Protein AF-A0A6J0E672-F1 (afdb_monomer)

Foldseek 3Di:
DDDDDADVCSVVVVVVVVVLCQACPCVCVPDDDDPVRSVVSCVPVVVVVVVVCDPFDDQDPVGDTFHCRGSNDDGPPPPD

Secondary structure (DSSP, 8-state):
-----PPTTHHHHHHHHHHHHHHHTTTTTTSPPPHHHHHHHHHHHHHHHHHT--S-S-B-TTSPBP---STTS--TT---

pLDDT: mean 76.13, std 13.65, range [50.22, 93.31]

Sequence (80 aa):
MERLTLPPGGAEAVDEYLEYKRIVGEDDGGKPFTPEEYEEYKKKVLPTRLQNRLFVSWRSPTGMDCKLVGPETPCFCTHR

Radius of gyration: 16.53 Å; Cα contacts (8 Å, |Δi|>4): 47; chains: 1; bounding box: 41×22×45 Å

Solvent-accessible surface area (backbone atoms only — not comparable to full-atom values): 5151 Å² total; per-residue (Å²): 132,85,82,89,74,75,59,93,66,41,66,58,56,49,54,53,48,52,52,48,35,52,73,45,35,64,79,52,75,89,48,87,65,52,76,66,54,47,54,52,44,47,70,60,46,48,62,53,45,66,74,60,64,60,81,59,78,59,72,42,97,88,72,52,69,48,67,57,86,43,58,57,41,78,70,87,76,76,80,122

Mean predicted aligned error: 9.69 Å

Structure (mmCIF, N/CA/C/O backbone):
data_AF-A0A6J0E672-F1
#
_entry.id   AF-A0A6J0E672-F1
#
loop_
_atom_site.group_PDB
_atom_site.id
_atom_site.type_symbol
_atom_site.label_atom_id
_atom_site.label_alt_id
_atom_site.label_comp_id
_atom_site.label_asym_id
_atom_site.label_entity_id
_atom_site.label_seq_id
_atom_site.pdbx_PDB_ins_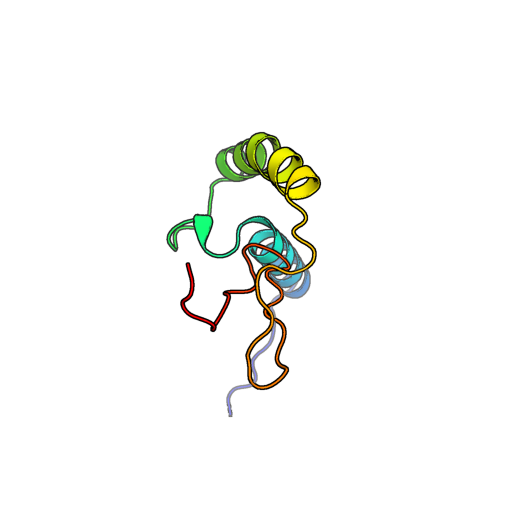code
_atom_site.Cartn_x
_atom_site.Cartn_y
_atom_site.Cartn_z
_atom_site.occupancy
_atom_site.B_iso_or_equiv
_atom_site.auth_seq_id
_atom_site.auth_comp_id
_atom_site.auth_asym_id
_atom_site.auth_atom_id
_atom_site.pdbx_PDB_model_num
ATOM 1 N N . MET A 1 1 ? -7.352 -11.549 -27.919 1.00 61.50 1 MET A N 1
ATOM 2 C CA . MET A 1 1 ? -6.856 -11.341 -26.544 1.00 61.50 1 MET A CA 1
ATOM 3 C C . MET A 1 1 ? -5.346 -11.336 -26.631 1.00 61.50 1 MET A C 1
ATOM 5 O O . MET A 1 1 ? -4.792 -12.332 -27.080 1.00 61.50 1 MET A O 1
ATOM 9 N N . GLU A 1 2 ? -4.702 -10.214 -26.325 1.00 80.44 2 GLU A N 1
ATOM 10 C CA . GLU A 1 2 ? -3.239 -10.171 -26.252 1.00 80.44 2 GLU A CA 1
ATOM 11 C C . GLU A 1 2 ? -2.748 -11.043 -25.095 1.00 80.44 2 GLU A C 1
ATOM 13 O O . GLU A 1 2 ? -3.375 -11.109 -24.036 1.00 80.44 2 GLU A O 1
ATOM 18 N N . ARG A 1 3 ? -1.646 -11.759 -25.323 1.00 81.25 3 ARG A N 1
ATOM 19 C CA . ARG A 1 3 ? -1.050 -12.647 -24.329 1.00 81.25 3 ARG A CA 1
ATOM 20 C C . ARG A 1 3 ? -0.095 -11.810 -23.484 1.00 81.25 3 ARG A C 1
ATOM 22 O O . ARG A 1 3 ? 0.990 -11.474 -23.942 1.00 81.25 3 ARG A O 1
ATOM 29 N N . LEU A 1 4 ? -0.516 -11.454 -22.275 1.00 81.94 4 LEU A N 1
ATOM 30 C CA . LEU A 1 4 ? 0.354 -10.783 -21.313 1.00 81.94 4 LEU A CA 1
ATOM 31 C C . LEU A 1 4 ? 1.428 -11.774 -20.854 1.00 81.94 4 LEU A C 1
ATOM 33 O O . LEU A 1 4 ? 1.114 -12.832 -20.308 1.00 81.94 4 LEU A O 1
ATOM 37 N N . THR A 1 5 ? 2.690 -11.443 -21.104 1.00 86.00 5 THR A N 1
ATOM 38 C CA . THR A 1 5 ? 3.849 -12.220 -20.656 1.00 86.00 5 THR A CA 1
ATOM 39 C C . THR A 1 5 ? 4.734 -11.338 -19.798 1.00 86.00 5 THR A C 1
ATOM 41 O O . THR A 1 5 ? 5.010 -10.199 -20.172 1.00 86.00 5 THR A O 1
ATOM 44 N N . LEU A 1 6 ? 5.199 -11.866 -18.668 1.00 83.44 6 LEU A N 1
ATOM 45 C CA . LEU A 1 6 ? 6.176 -11.168 -17.843 1.00 83.44 6 LEU A CA 1
ATOM 46 C C . LEU A 1 6 ? 7.567 -11.275 -18.487 1.00 83.44 6 LEU A C 1
ATOM 48 O O . LEU A 1 6 ? 7.928 -12.352 -18.972 1.00 83.44 6 LEU A O 1
ATOM 52 N N . PRO A 1 7 ? 8.356 -10.189 -18.500 1.00 87.75 7 PRO A N 1
ATOM 53 C CA . PRO A 1 7 ? 9.766 -10.266 -18.859 1.00 87.75 7 PRO A CA 1
ATOM 54 C C . PRO A 1 7 ? 10.545 -11.096 -17.817 1.00 87.75 7 PRO A C 1
ATOM 56 O O . PRO A 1 7 ? 10.041 -11.336 -16.715 1.00 87.75 7 PRO A O 1
ATOM 59 N N . PRO A 1 8 ? 11.782 -11.530 -18.122 1.00 87.38 8 PRO A N 1
ATOM 60 C CA . PRO A 1 8 ? 12.673 -12.129 -17.126 1.00 87.38 8 PRO A CA 1
ATOM 61 C C . PRO A 1 8 ? 12.815 -11.220 -15.892 1.00 87.38 8 PRO A C 1
ATOM 63 O O . PRO A 1 8 ? 13.000 -10.016 -16.047 1.00 87.38 8 PRO A O 1
ATOM 66 N N . GLY A 1 9 ? 12.677 -11.778 -14.684 1.00 88.44 9 GLY A N 1
ATOM 67 C CA . GLY A 1 9 ? 12.649 -11.013 -13.422 1.00 88.44 9 GLY A CA 1
ATOM 68 C C . GLY A 1 9 ? 11.317 -10.306 -13.120 1.00 88.44 9 GLY A C 1
ATOM 69 O O . GLY A 1 9 ? 11.140 -9.731 -12.052 1.00 88.44 9 GLY A O 1
ATOM 70 N N . GLY A 1 10 ? 10.333 -10.372 -14.024 1.00 88.06 10 GLY A N 1
ATOM 71 C CA . GLY A 1 10 ? 9.033 -9.725 -13.832 1.00 88.06 10 GLY A CA 1
ATOM 72 C C . GLY A 1 10 ? 8.210 -10.309 -12.681 1.00 88.06 10 GLY A C 1
ATOM 73 O O . GLY A 1 10 ? 7.382 -9.602 -12.123 1.00 88.06 10 GLY A O 1
ATOM 74 N N . ALA A 1 11 ? 8.433 -11.573 -12.308 1.00 88.31 11 ALA A N 1
ATOM 75 C CA . ALA A 1 11 ? 7.792 -12.169 -11.134 1.00 88.31 11 ALA A CA 1
ATOM 76 C C . ALA A 1 11 ? 8.337 -11.569 -9.826 1.00 88.31 11 ALA A C 1
ATOM 78 O O . ALA A 1 11 ? 7.554 -11.157 -8.978 1.00 88.31 11 ALA A O 1
ATOM 79 N N . GLU A 1 12 ? 9.660 -11.432 -9.709 1.00 91.88 12 GLU A N 1
ATOM 80 C CA . GLU A 1 12 ? 10.315 -10.850 -8.529 1.00 91.88 12 GLU A CA 1
ATOM 81 C C . GLU A 1 12 ? 9.909 -9.385 -8.339 1.00 91.88 12 GLU A C 1
ATOM 83 O O . GLU A 1 12 ? 9.540 -8.989 -7.239 1.00 91.88 12 GLU A O 1
ATOM 88 N N . ALA A 1 13 ? 9.853 -8.605 -9.423 1.00 88.56 13 ALA A N 1
ATOM 89 C CA . ALA A 1 13 ? 9.389 -7.217 -9.366 1.00 88.56 13 ALA A CA 1
ATOM 90 C C . ALA A 1 13 ? 7.929 -7.091 -8.884 1.00 88.56 13 ALA A C 1
ATOM 92 O O . ALA A 1 13 ? 7.566 -6.121 -8.214 1.00 88.56 13 ALA A O 1
ATOM 93 N N . VAL A 1 14 ? 7.073 -8.064 -9.218 1.00 89.50 14 VAL A N 1
ATOM 94 C CA . VAL A 1 14 ? 5.693 -8.113 -8.713 1.00 89.50 14 VAL A CA 1
ATOM 95 C C . VAL A 1 14 ? 5.684 -8.428 -7.221 1.00 89.50 14 VAL A C 1
ATOM 97 O O . VAL A 1 14 ? 4.967 -7.764 -6.476 1.00 89.50 14 VAL A O 1
ATOM 100 N N . ASP A 1 15 ? 6.487 -9.392 -6.776 1.00 89.19 15 ASP A N 1
ATOM 101 C CA . ASP A 1 15 ? 6.584 -9.755 -5.361 1.00 89.19 15 ASP A CA 1
ATOM 102 C C . ASP A 1 15 ? 7.107 -8.586 -4.507 1.00 89.19 15 ASP A C 1
ATOM 104 O O . ASP A 1 15 ? 6.512 -8.266 -3.474 1.00 89.19 15 ASP A O 1
ATOM 108 N N . GLU A 1 16 ? 8.143 -7.882 -4.974 1.00 90.19 16 GLU A N 1
ATOM 109 C CA . GLU A 1 16 ? 8.677 -6.676 -4.326 1.00 90.19 16 GLU A CA 1
ATOM 110 C C . GLU A 1 16 ? 7.618 -5.571 -4.218 1.00 90.19 16 GLU A C 1
ATOM 112 O O . GLU A 1 16 ? 7.443 -4.958 -3.160 1.00 90.19 16 GLU A O 1
ATOM 117 N N . TYR A 1 17 ? 6.855 -5.337 -5.290 1.00 89.12 17 TYR A N 1
ATOM 118 C CA . TYR A 1 17 ? 5.780 -4.348 -5.274 1.00 89.12 17 TYR A CA 1
ATOM 119 C C . TYR A 1 17 ? 4.642 -4.738 -4.320 1.00 89.12 17 TYR A C 1
ATOM 121 O O . TYR A 1 17 ? 4.085 -3.881 -3.630 1.00 89.12 17 TYR A O 1
ATOM 129 N N . LEU A 1 18 ? 4.295 -6.026 -4.243 1.00 87.69 18 LEU A N 1
ATOM 130 C CA . LEU A 1 18 ? 3.281 -6.519 -3.310 1.00 87.69 18 LEU A CA 1
ATOM 131 C C . LEU A 1 18 ? 3.719 -6.343 -1.852 1.00 87.69 18 LEU A C 1
ATOM 133 O O . LEU A 1 18 ? 2.898 -5.969 -1.011 1.00 87.69 18 LEU A O 1
ATOM 137 N N . GLU A 1 19 ? 4.995 -6.576 -1.539 1.00 87.19 19 GLU A N 1
ATOM 138 C CA . GLU A 1 19 ? 5.546 -6.292 -0.212 1.00 87.19 19 GLU A CA 1
ATOM 139 C C . GLU A 1 19 ? 5.496 -4.793 0.106 1.00 87.19 19 GLU A C 1
ATOM 141 O O . GLU A 1 19 ? 4.991 -4.401 1.164 1.00 87.19 19 GLU A O 1
ATOM 146 N N . TYR A 1 20 ? 5.940 -3.952 -0.832 1.00 88.69 20 TYR A N 1
ATOM 147 C CA . TYR A 1 20 ? 5.856 -2.501 -0.697 1.00 88.69 20 TYR A CA 1
ATOM 148 C C . TYR A 1 20 ? 4.417 -2.053 -0.415 1.00 88.69 20 TYR A C 1
ATOM 150 O O . TYR A 1 20 ? 4.166 -1.334 0.553 1.00 88.69 20 TYR A O 1
ATOM 158 N N . LYS A 1 21 ? 3.442 -2.534 -1.198 1.00 85.44 21 LYS A N 1
ATOM 159 C CA . LYS A 1 21 ? 2.033 -2.155 -1.046 1.00 85.44 21 LYS A CA 1
ATOM 160 C C . LYS A 1 21 ? 1.436 -2.624 0.281 1.00 85.44 21 LYS A C 1
ATOM 162 O O . LYS A 1 21 ? 0.664 -1.881 0.879 1.00 85.44 21 LYS A O 1
ATOM 167 N N . ARG A 1 22 ? 1.828 -3.795 0.791 1.00 80.50 22 ARG A N 1
ATOM 168 C CA . ARG A 1 22 ? 1.436 -4.279 2.131 1.00 80.50 22 ARG A CA 1
ATOM 169 C C . ARG A 1 22 ? 1.900 -3.351 3.244 1.00 80.50 22 ARG A C 1
ATOM 171 O O . ARG A 1 22 ? 1.170 -3.109 4.207 1.00 80.50 22 ARG A O 1
ATOM 178 N N . ILE A 1 23 ? 3.129 -2.853 3.125 1.00 82.88 23 ILE A N 1
ATOM 179 C CA . ILE A 1 23 ? 3.768 -2.034 4.155 1.00 82.88 23 ILE A CA 1
ATOM 180 C C . ILE A 1 23 ? 3.345 -0.572 4.045 1.00 82.88 23 ILE A C 1
ATOM 182 O O . ILE A 1 23 ? 3.137 0.059 5.076 1.00 82.88 23 ILE A O 1
ATOM 186 N N . VAL A 1 24 ? 3.207 -0.023 2.842 1.00 85.88 24 VAL A N 1
ATOM 187 C CA . VAL A 1 24 ? 2.947 1.409 2.628 1.00 85.88 24 VAL A CA 1
ATOM 188 C C . VAL A 1 24 ? 1.471 1.694 2.347 1.00 85.88 24 VAL A C 1
ATOM 190 O O . VAL A 1 24 ? 0.935 2.685 2.836 1.00 85.88 24 VAL A O 1
ATOM 193 N N . GLY A 1 25 ? 0.773 0.804 1.641 1.00 84.62 25 GLY A N 1
ATOM 194 C CA . GLY A 1 25 ? -0.619 0.999 1.238 1.00 84.62 25 GLY A CA 1
ATOM 195 C C . GLY A 1 25 ? -0.786 2.228 0.351 1.00 84.62 25 GLY A C 1
ATOM 196 O O . GLY A 1 25 ? -0.201 2.287 -0.725 1.00 84.62 25 GLY A O 1
ATOM 197 N N . GLU A 1 26 ? -1.605 3.181 0.790 1.00 82.94 26 GLU A N 1
ATOM 198 C CA . GLU A 1 26 ? -1.863 4.461 0.103 1.00 82.94 26 GLU A CA 1
ATOM 199 C C . GLU A 1 26 ? -1.143 5.652 0.768 1.00 82.94 26 GLU A C 1
ATOM 201 O O . GLU A 1 26 ? -1.382 6.807 0.414 1.00 82.94 26 GLU A O 1
ATOM 206 N N . ASP A 1 27 ? -0.281 5.404 1.761 1.00 83.12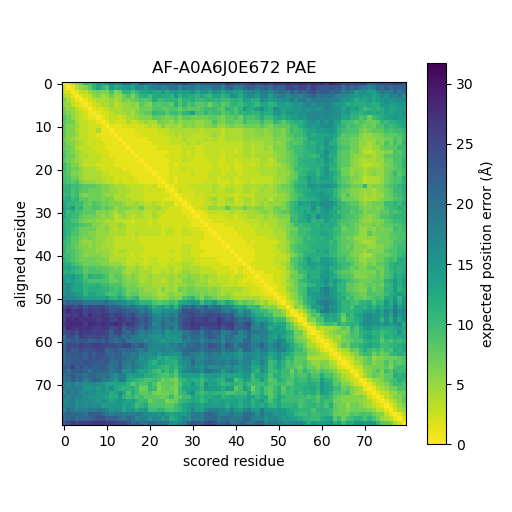 27 ASP A N 1
ATOM 207 C CA . ASP A 1 27 ? 0.399 6.472 2.509 1.00 83.12 27 ASP A CA 1
ATOM 208 C C . ASP A 1 27 ? 1.452 7.220 1.666 1.00 83.12 27 ASP A C 1
ATOM 210 O O . ASP A 1 27 ? 1.940 8.272 2.078 1.00 83.12 27 ASP A O 1
ATOM 214 N N . ASP A 1 28 ? 1.791 6.696 0.487 1.00 85.31 28 ASP A N 1
ATOM 215 C CA . ASP A 1 28 ? 2.692 7.303 -0.495 1.00 85.31 28 ASP A CA 1
ATOM 216 C C . ASP A 1 28 ? 2.012 8.386 -1.357 1.00 85.31 28 ASP A C 1
ATOM 218 O O . ASP A 1 28 ? 2.659 9.062 -2.159 1.00 85.31 28 ASP A O 1
ATOM 222 N N . GLY A 1 29 ? 0.694 8.573 -1.208 1.00 85.25 29 GLY A N 1
ATOM 223 C CA . GLY A 1 29 ? -0.065 9.587 -1.942 1.00 85.25 29 GLY A CA 1
ATOM 224 C C . GLY A 1 29 ? -0.056 9.373 -3.460 1.00 85.25 29 GLY A C 1
ATOM 225 O O . GLY A 1 29 ? -0.207 10.337 -4.215 1.00 85.25 29 GLY A O 1
ATOM 226 N N . GLY A 1 30 ? 0.153 8.131 -3.909 1.00 85.56 30 GLY A N 1
ATOM 227 C CA . GLY A 1 30 ? 0.221 7.766 -5.324 1.00 85.56 30 GLY A CA 1
ATOM 228 C C . GLY A 1 30 ? 1.579 8.013 -5.989 1.00 85.56 30 GLY A C 1
ATOM 229 O O . GLY A 1 30 ? 1.678 7.900 -7.213 1.00 85.56 30 GLY A O 1
ATOM 230 N N . LYS A 1 31 ? 2.622 8.355 -5.220 1.00 90.81 31 LYS A N 1
ATOM 231 C CA . LYS A 1 31 ? 4.003 8.450 -5.708 1.00 90.81 31 LYS A CA 1
ATOM 232 C C . LYS A 1 31 ? 4.890 7.458 -4.954 1.00 90.81 31 LYS A C 1
ATOM 234 O O . LYS A 1 31 ? 5.140 7.696 -3.777 1.00 90.81 31 LYS A O 1
ATOM 239 N N . PRO A 1 32 ? 5.421 6.418 -5.626 1.00 88.50 32 PRO A N 1
ATOM 240 C CA . PRO A 1 32 ? 6.293 5.448 -4.980 1.00 88.50 32 PRO A CA 1
ATOM 241 C C . PRO A 1 32 ? 7.473 6.129 -4.288 1.00 88.50 32 PRO A C 1
ATOM 243 O O . PRO A 1 32 ? 8.129 6.994 -4.873 1.00 88.50 32 PRO A O 1
ATOM 246 N N . PHE A 1 33 ? 7.731 5.713 -3.054 1.00 91.69 33 PHE A N 1
ATOM 247 C CA . PHE A 1 33 ? 8.858 6.195 -2.262 1.00 91.69 33 PHE A CA 1
ATOM 248 C C . PHE A 1 33 ? 10.195 5.858 -2.914 1.00 91.69 33 PHE A C 1
ATOM 250 O O . PHE A 1 33 ? 10.351 4.813 -3.552 1.00 91.69 33 PHE A O 1
ATOM 257 N N . THR A 1 34 ? 11.190 6.711 -2.680 1.00 93.31 34 THR A N 1
ATOM 258 C CA . THR A 1 34 ? 12.582 6.323 -2.910 1.00 93.31 34 THR A CA 1
ATOM 259 C C . THR A 1 34 ? 13.004 5.236 -1.911 1.00 93.31 34 THR A C 1
ATOM 261 O O . THR A 1 34 ? 12.372 5.069 -0.860 1.00 93.31 34 THR A O 1
ATOM 264 N N . PRO A 1 35 ? 14.085 4.482 -2.185 1.00 91.75 35 PRO A N 1
ATOM 265 C CA . PRO A 1 35 ? 14.601 3.496 -1.237 1.00 91.75 35 PRO A CA 1
ATOM 266 C C . PRO A 1 35 ? 14.897 4.090 0.150 1.00 91.75 35 PRO A C 1
ATOM 268 O O . PRO A 1 35 ? 14.632 3.454 1.170 1.00 91.75 35 PRO A O 1
ATOM 271 N N . GLU A 1 36 ? 15.401 5.326 0.204 1.00 92.94 36 GLU A N 1
ATOM 272 C CA . GLU A 1 36 ? 15.690 6.028 1.456 1.00 92.94 36 GLU A CA 1
ATOM 273 C C . GLU A 1 36 ? 14.408 6.371 2.225 1.00 92.94 36 GLU A C 1
ATOM 275 O O . GLU A 1 36 ? 14.324 6.127 3.432 1.00 92.94 36 GLU A O 1
ATOM 280 N N . GLU A 1 37 ? 13.396 6.891 1.525 1.00 92.19 37 GLU A N 1
ATOM 281 C CA . GLU A 1 37 ? 12.083 7.203 2.096 1.00 92.19 37 GLU A CA 1
ATOM 282 C C . GLU A 1 37 ? 11.393 5.942 2.624 1.00 92.19 37 GLU A C 1
ATOM 284 O O . GLU A 1 37 ? 10.837 5.952 3.724 1.00 92.19 37 GLU A O 1
ATOM 289 N N . TYR A 1 38 ? 11.479 4.831 1.889 1.00 90.50 38 TYR A N 1
ATOM 290 C CA . TYR A 1 38 ? 10.906 3.553 2.300 1.00 90.50 38 TYR A CA 1
ATOM 291 C C . TYR A 1 38 ? 11.558 3.005 3.578 1.00 90.50 38 TYR A C 1
ATOM 293 O O . TYR A 1 38 ? 10.864 2.567 4.500 1.00 90.50 38 TYR A O 1
ATOM 301 N N . GLU A 1 39 ? 12.885 3.079 3.686 1.00 91.75 39 GLU A N 1
ATOM 302 C CA . GLU A 1 39 ? 13.605 2.640 4.884 1.00 91.75 39 GLU A CA 1
ATOM 303 C C . GLU A 1 39 ? 13.327 3.536 6.100 1.00 91.75 39 GLU A C 1
ATOM 305 O O . GLU A 1 39 ? 13.155 3.039 7.221 1.00 91.75 39 GLU A O 1
ATOM 310 N N . GLU A 1 40 ? 13.232 4.853 5.909 1.00 91.88 40 GLU A N 1
ATOM 311 C CA . GLU A 1 40 ? 12.830 5.771 6.977 1.00 91.88 40 GLU A CA 1
ATOM 312 C C . GLU A 1 40 ? 11.382 5.517 7.424 1.00 91.88 40 GLU A C 1
ATOM 314 O O . GLU A 1 40 ? 11.095 5.449 8.627 1.00 91.88 40 GLU A O 1
ATOM 319 N N . TYR A 1 41 ? 10.481 5.306 6.464 1.00 88.94 41 TYR A N 1
ATOM 320 C CA . TYR A 1 41 ? 9.086 4.973 6.714 1.00 88.94 41 TYR A CA 1
ATOM 321 C C . TYR A 1 41 ? 8.964 3.683 7.530 1.00 88.94 41 TYR A C 1
ATOM 323 O O . TYR A 1 41 ? 8.285 3.665 8.560 1.00 88.94 41 TYR A O 1
ATOM 331 N N . LYS A 1 42 ? 9.692 2.623 7.155 1.00 88.19 42 LYS A N 1
ATOM 332 C CA . LYS A 1 42 ? 9.736 1.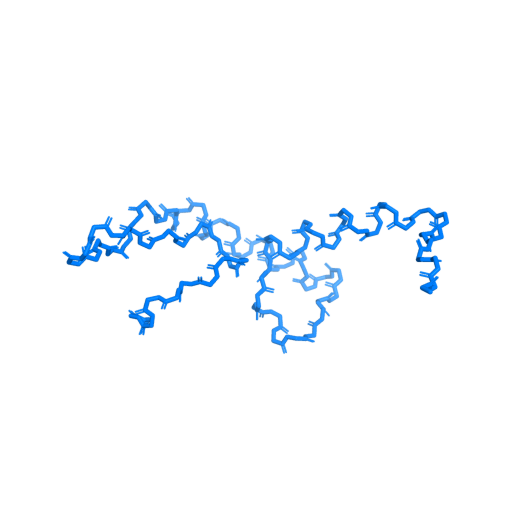364 7.912 1.00 88.19 42 LYS A CA 1
ATOM 333 C C . LYS A 1 42 ? 10.166 1.583 9.361 1.00 88.19 42 LYS A C 1
ATOM 335 O O . LYS A 1 42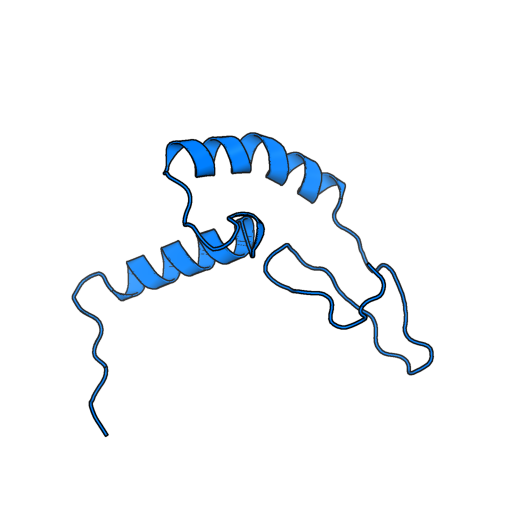 ? 9.506 1.077 10.267 1.00 88.19 42 LYS A O 1
ATOM 340 N N . LYS A 1 43 ? 11.222 2.369 9.600 1.00 89.44 43 LYS A N 1
ATOM 341 C CA . LYS A 1 43 ? 11.729 2.656 10.956 1.00 89.44 43 LYS A CA 1
ATOM 342 C C . LYS A 1 43 ? 10.719 3.400 11.829 1.00 89.44 43 LYS A C 1
ATOM 344 O O . LYS A 1 43 ? 10.668 3.151 13.030 1.00 89.44 43 LYS A O 1
ATOM 349 N N . LYS A 1 44 ? 9.923 4.302 11.252 1.00 86.12 44 LYS A N 1
ATOM 350 C CA . LYS A 1 44 ? 8.945 5.118 11.993 1.00 86.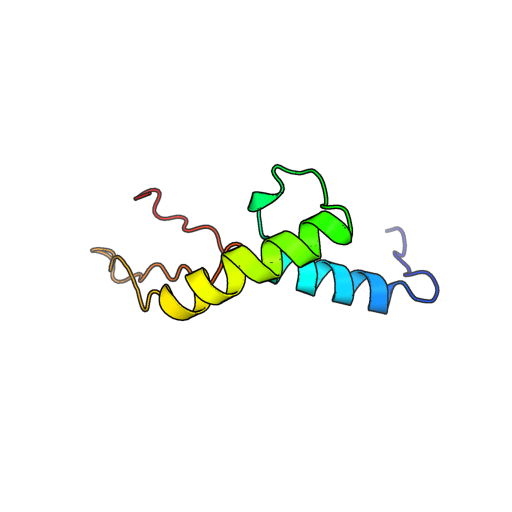12 44 LYS A CA 1
ATOM 351 C C . LYS A 1 44 ? 7.604 4.403 12.178 1.00 86.12 44 LYS A C 1
ATOM 353 O O . LYS A 1 44 ? 7.027 4.401 13.269 1.00 86.12 44 LYS A O 1
ATOM 358 N N . VAL A 1 45 ? 7.095 3.793 11.112 1.00 79.81 45 VAL A N 1
ATOM 359 C CA . VAL A 1 45 ? 5.704 3.339 11.031 1.00 79.81 45 VAL A CA 1
ATOM 360 C C . VAL A 1 45 ? 5.542 1.879 11.446 1.00 79.81 45 VAL A C 1
ATOM 362 O O . VAL A 1 45 ? 4.555 1.567 12.113 1.00 79.81 45 VAL A O 1
ATOM 365 N N . LEU A 1 46 ? 6.499 0.985 11.149 1.00 76.19 46 LEU A N 1
ATOM 366 C CA . LEU A 1 46 ? 6.384 -0.424 11.560 1.00 76.19 46 LEU A CA 1
ATOM 367 C C . LEU A 1 46 ? 6.309 -0.597 13.086 1.00 76.19 46 LEU A C 1
ATOM 369 O O . LEU A 1 46 ? 5.406 -1.308 13.528 1.00 76.19 46 LEU A O 1
ATOM 373 N N . PRO A 1 47 ? 7.153 0.054 13.919 1.00 81.00 47 PRO A N 1
ATOM 374 C CA . PRO A 1 47 ? 7.041 -0.075 15.374 1.00 81.00 47 PRO A CA 1
ATOM 375 C C . PRO A 1 47 ? 5.689 0.423 15.891 1.00 81.00 47 PRO A C 1
ATOM 377 O O . PRO A 1 47 ? 5.040 -0.248 16.691 1.00 81.00 47 PRO A O 1
ATOM 380 N N . THR A 1 48 ? 5.229 1.559 15.362 1.00 75.12 48 THR A N 1
ATOM 381 C CA . THR A 1 48 ? 3.935 2.157 15.709 1.00 75.12 48 THR A CA 1
ATOM 382 C C . THR A 1 48 ? 2.774 1.233 15.333 1.00 75.12 48 THR A C 1
ATOM 384 O O . THR A 1 48 ? 1.858 1.039 16.125 1.00 75.12 48 THR A O 1
ATOM 387 N N . ARG A 1 49 ? 2.808 0.598 14.155 1.00 72.38 49 ARG A N 1
ATOM 388 C CA . ARG A 1 49 ? 1.768 -0.342 13.701 1.00 72.38 49 ARG A CA 1
ATOM 389 C C . ARG A 1 49 ? 1.798 -1.689 14.409 1.00 72.38 49 ARG A C 1
ATOM 391 O O . ARG A 1 49 ? 0.743 -2.284 14.597 1.00 72.38 49 ARG A O 1
ATOM 398 N N . LEU A 1 50 ? 2.972 -2.172 14.813 1.00 70.88 50 LEU A N 1
ATOM 399 C CA . LEU A 1 50 ? 3.084 -3.376 15.640 1.00 70.88 50 LEU A CA 1
ATOM 400 C C . LEU A 1 50 ? 2.405 -3.173 16.998 1.00 70.88 50 LEU A C 1
ATOM 402 O O . LEU A 1 50 ? 1.731 -4.082 17.478 1.00 70.88 50 LEU A O 1
ATOM 406 N N . GLN A 1 51 ? 2.540 -1.976 17.577 1.00 66.31 51 GLN A N 1
ATOM 407 C CA . GLN A 1 51 ? 1.856 -1.583 18.812 1.00 66.31 51 GLN A CA 1
ATOM 408 C C . GLN A 1 51 ? 0.363 -1.301 18.580 1.00 66.31 51 GLN A C 1
ATOM 410 O O . GLN A 1 51 ? -0.472 -1.717 19.377 1.00 66.31 51 GLN A O 1
ATOM 415 N N . ASN A 1 52 ? 0.018 -0.677 17.451 1.00 59.28 52 ASN A N 1
ATOM 416 C CA . ASN A 1 52 ? -1.352 -0.382 17.026 1.00 59.28 52 ASN A CA 1
ATOM 417 C C . ASN A 1 52 ? -1.978 -1.511 16.192 1.00 59.28 52 ASN A C 1
ATOM 419 O O . ASN A 1 52 ? -2.798 -1.239 15.311 1.00 59.28 52 ASN A O 1
ATOM 423 N N . ARG A 1 53 ? -1.619 -2.779 16.447 1.00 57.47 53 ARG A N 1
ATOM 424 C CA . ARG A 1 53 ? -2.354 -3.930 15.899 1.00 57.47 53 ARG A CA 1
ATOM 425 C C . ARG A 1 53 ? -3.765 -3.923 16.491 1.00 57.47 53 ARG A C 1
ATOM 427 O O . ARG A 1 53 ? -4.043 -4.559 17.503 1.00 57.47 53 ARG A O 1
ATOM 434 N N . LEU A 1 54 ? -4.656 -3.159 15.867 1.00 50.97 54 LEU A N 1
ATOM 435 C CA . LEU A 1 54 ? -6.066 -3.085 16.213 1.00 50.97 54 LEU A CA 1
ATOM 436 C C . LEU A 1 54 ? -6.729 -4.419 15.864 1.00 50.97 54 LEU A C 1
ATOM 438 O O . LEU A 1 54 ? -7.057 -4.707 14.714 1.00 50.97 54 LEU A O 1
ATOM 442 N N . PHE A 1 55 ? -6.964 -5.231 16.889 1.00 51.94 55 PHE A N 1
ATOM 443 C CA . PHE A 1 55 ? -7.973 -6.277 16.840 1.00 51.94 55 PHE A CA 1
ATOM 444 C C . PHE A 1 55 ? -9.355 -5.605 16.885 1.00 51.94 55 PHE A C 1
ATOM 446 O O . PHE A 1 55 ? -9.907 -5.412 17.958 1.00 51.94 55 PHE A O 1
ATOM 453 N N . VAL A 1 56 ? -9.893 -5.254 15.711 1.00 50.22 56 VAL A N 1
ATOM 454 C CA . VAL A 1 56 ? -11.284 -4.816 15.468 1.00 50.22 56 VAL A CA 1
ATOM 455 C C . VAL A 1 56 ? -11.697 -3.521 16.185 1.00 50.22 56 VAL A C 1
ATOM 457 O O . VAL A 1 56 ? -11.978 -3.494 17.378 1.00 50.22 56 VAL A O 1
ATOM 460 N N . SER A 1 57 ? -11.882 -2.449 15.420 1.00 52.41 57 SER A N 1
ATOM 461 C CA . SER A 1 57 ? -12.641 -1.278 15.860 1.00 52.41 57 SER A CA 1
ATOM 462 C C . SER A 1 57 ? -13.929 -1.216 15.049 1.00 52.41 57 SER A C 1
ATOM 464 O O . SER A 1 57 ? -13.900 -0.783 13.902 1.00 52.41 57 SER A O 1
ATOM 466 N N . TRP A 1 58 ? -15.039 -1.634 15.662 1.00 55.56 58 TRP A N 1
ATOM 467 C CA . TRP A 1 58 ? -16.424 -1.582 15.167 1.00 55.56 58 TRP A CA 1
ATOM 468 C C . TRP A 1 58 ? -16.986 -2.880 14.560 1.00 55.56 58 TRP A C 1
ATOM 470 O O . TRP A 1 58 ? -16.563 -3.368 13.510 1.00 55.56 58 TRP A O 1
ATOM 480 N N . ARG A 1 59 ? -18.016 -3.393 15.242 1.00 56.00 59 ARG A N 1
ATOM 481 C CA . ARG A 1 59 ? -18.929 -4.433 14.771 1.00 56.00 59 ARG A CA 1
ATOM 482 C C . ARG A 1 59 ? -20.157 -3.747 14.190 1.00 56.00 59 ARG A C 1
ATOM 484 O O . ARG A 1 59 ? -20.835 -3.004 14.900 1.00 56.00 59 ARG A O 1
ATOM 491 N N . SER A 1 60 ? -20.450 -4.013 12.922 1.00 62.75 60 SER A N 1
ATOM 492 C CA . SER A 1 60 ? -21.672 -3.529 12.288 1.00 62.75 60 SER A CA 1
ATOM 493 C C . SER A 1 60 ? -22.913 -4.042 13.023 1.00 62.75 60 SER A C 1
ATOM 495 O O . SER A 1 60 ? -22.935 -5.211 13.420 1.00 62.75 60 SER A O 1
ATOM 497 N N . PRO A 1 61 ? -23.995 -3.246 13.115 1.00 69.56 61 PRO A N 1
ATOM 498 C CA . PRO A 1 61 ? -25.313 -3.727 13.529 1.00 69.56 61 PRO A CA 1
ATOM 499 C C . PRO A 1 61 ? -25.827 -4.909 12.688 1.00 69.56 61 PRO A C 1
ATOM 501 O O . PRO A 1 61 ? -26.661 -5.674 13.158 1.00 69.56 61 PRO A O 1
ATOM 504 N N . THR A 1 62 ? -25.318 -5.083 11.460 1.00 74.88 62 THR A N 1
ATOM 505 C CA . THR A 1 62 ? -25.642 -6.208 10.562 1.00 74.88 62 THR A CA 1
ATOM 506 C C . THR A 1 62 ? -24.749 -7.442 10.752 1.00 74.88 62 THR 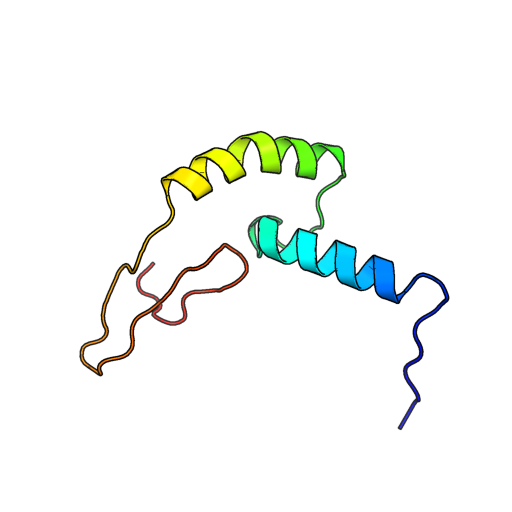A C 1
ATOM 508 O O . THR A 1 62 ? -24.911 -8.421 10.030 1.00 74.88 62 THR A O 1
ATOM 511 N N . GLY A 1 63 ? -23.801 -7.418 11.697 1.00 68.62 63 GLY A N 1
ATOM 512 C CA . GLY A 1 63 ? -22.919 -8.554 12.00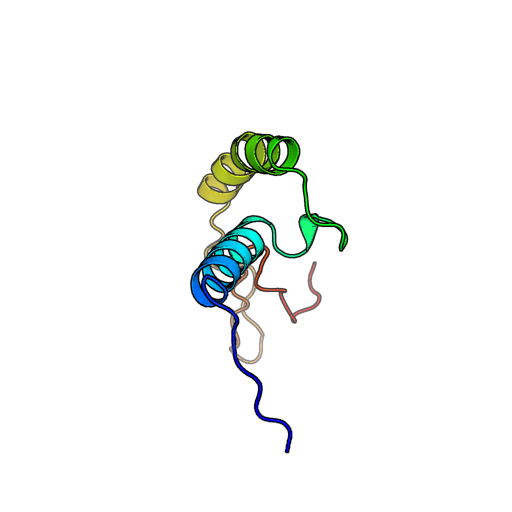5 1.00 68.62 63 GLY A CA 1
ATOM 513 C C . GLY A 1 63 ? -21.626 -8.639 11.182 1.00 68.62 63 GLY A C 1
ATOM 514 O O . GLY A 1 63 ? -20.910 -9.630 11.278 1.00 68.62 63 GLY A O 1
ATOM 515 N N . MET A 1 64 ? -21.304 -7.614 10.390 1.00 62.41 64 MET A N 1
ATOM 516 C CA . MET A 1 64 ? -20.021 -7.493 9.685 1.00 62.41 64 MET A CA 1
ATOM 517 C C . MET A 1 64 ? -18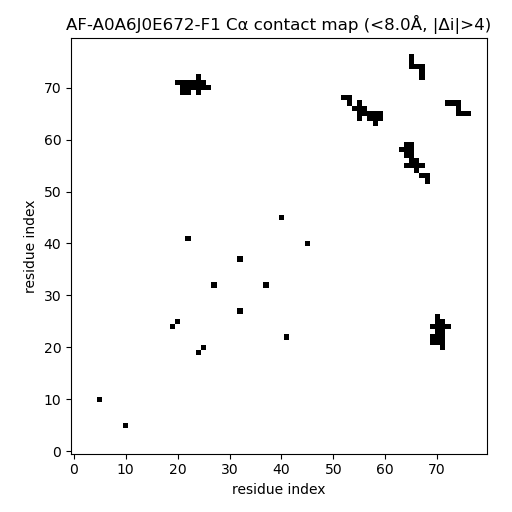.975 -6.775 10.551 1.00 62.41 64 MET A C 1
ATOM 519 O O . MET A 1 64 ? -19.195 -5.639 10.965 1.00 62.41 64 MET A O 1
ATOM 523 N N . ASP A 1 65 ? -17.823 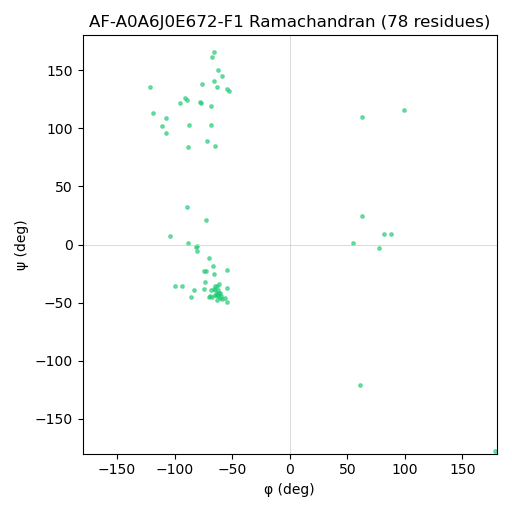-7.398 10.789 1.00 63.34 65 ASP A N 1
ATOM 524 C CA . ASP A 1 65 ? -16.701 -6.771 11.502 1.00 63.34 65 ASP A CA 1
ATOM 525 C C . ASP A 1 65 ? -15.753 -6.081 10.492 1.00 63.34 65 ASP A C 1
ATOM 527 O O . ASP A 1 65 ? -15.276 -6.740 9.562 1.00 63.34 65 ASP A O 1
ATOM 531 N N . CYS A 1 66 ? -15.438 -4.781 10.660 1.00 59.12 66 CYS A N 1
ATOM 532 C CA . CYS A 1 66 ? -14.363 -4.163 9.863 1.00 59.12 66 CYS A CA 1
ATOM 533 C C . CYS A 1 66 ? -13.003 -4.561 10.439 1.00 59.12 66 CYS A C 1
ATOM 535 O O . CYS A 1 66 ? -12.704 -4.299 11.608 1.00 59.12 66 CYS A O 1
ATOM 537 N N . LYS A 1 67 ? -12.155 -5.175 9.610 1.00 58.75 67 LYS A N 1
ATOM 538 C CA . LYS A 1 67 ? -10.762 -5.475 9.953 1.00 58.75 67 LYS A CA 1
ATOM 539 C C . LYS A 1 67 ? -9.851 -4.534 9.181 1.00 58.75 67 LYS A C 1
ATOM 541 O O . LYS A 1 67 ? -9.681 -4.696 7.978 1.00 58.75 67 LYS A O 1
ATOM 546 N N . LEU A 1 68 ? -9.237 -3.584 9.877 1.00 55.75 68 LEU A N 1
ATOM 547 C CA . LEU A 1 68 ? -8.137 -2.801 9.324 1.00 55.75 68 LEU A CA 1
ATOM 548 C C . LEU A 1 68 ? -6.833 -3.556 9.618 1.00 55.75 68 LEU A C 1
ATOM 550 O O . LEU A 1 68 ? -6.201 -3.353 10.649 1.00 55.75 68 LEU A O 1
ATOM 554 N N . VAL A 1 69 ? -6.504 -4.523 8.755 1.00 58.47 69 VAL A N 1
ATOM 555 C CA . VAL A 1 69 ? -5.342 -5.421 8.931 1.00 58.47 69 VAL A CA 1
ATOM 556 C C . VAL A 1 69 ? -4.022 -4.696 8.635 1.00 58.47 69 VAL A C 1
ATOM 558 O O . VAL A 1 69 ? -2.975 -5.066 9.164 1.00 58.47 69 VAL A O 1
ATOM 561 N N . GLY A 1 70 ? -4.077 -3.619 7.853 1.00 62.78 70 GLY A N 1
ATOM 562 C CA . GLY A 1 70 ? -2.934 -2.794 7.495 1.00 62.78 70 GLY A CA 1
ATOM 563 C C . GLY A 1 70 ? -3.337 -1.657 6.553 1.00 62.78 70 GLY A C 1
ATOM 564 O O . GLY A 1 70 ? -4.516 -1.521 6.225 1.00 62.78 70 GLY A O 1
ATOM 565 N N . PRO A 1 71 ? -2.372 -0.842 6.104 1.00 64.38 71 PRO A N 1
ATOM 566 C CA . PRO A 1 71 ? -2.622 0.259 5.171 1.00 64.38 71 PRO A CA 1
ATOM 567 C C . PRO A 1 71 ? -3.059 -0.217 3.779 1.00 64.38 71 PRO A C 1
ATOM 569 O O . PRO A 1 71 ? -3.643 0.558 3.030 1.00 64.38 71 PRO A O 1
ATOM 572 N N . GLU A 1 72 ? -2.815 -1.485 3.435 1.00 62.00 72 GLU A N 1
ATOM 573 C CA . GLU A 1 72 ? -3.278 -2.087 2.181 1.00 62.00 72 GLU A CA 1
ATOM 574 C C . GLU A 1 72 ? -4.788 -2.365 2.157 1.00 62.00 72 GLU A C 1
ATOM 576 O O . GLU A 1 72 ? -5.368 -2.501 1.083 1.00 62.00 72 GLU A O 1
ATOM 581 N N . THR A 1 73 ? -5.434 -2.493 3.324 1.00 61.97 73 THR A N 1
ATOM 582 C CA . THR A 1 73 ? -6.851 -2.864 3.414 1.00 61.97 73 THR A CA 1
ATOM 583 C C . THR A 1 73 ? -7.673 -1.644 3.833 1.00 61.97 73 THR A C 1
ATOM 585 O O . THR A 1 73 ? -7.767 -1.351 5.030 1.00 61.97 73 THR A O 1
ATOM 588 N N . PRO A 1 74 ? -8.277 -0.904 2.884 1.00 60.78 74 PRO A N 1
ATOM 589 C CA . PRO A 1 74 ? -9.129 0.223 3.232 1.00 60.78 74 PRO A CA 1
ATOM 590 C C . PRO A 1 74 ? -10.343 -0.277 4.020 1.00 60.78 74 PRO A C 1
ATOM 592 O O . PRO A 1 74 ? -10.971 -1.272 3.651 1.00 60.78 74 PRO A O 1
ATOM 595 N N . CYS A 1 75 ? -10.707 0.413 5.105 1.00 65.50 75 CYS A N 1
ATOM 596 C CA . CYS A 1 75 ? -11.994 0.134 5.730 1.00 65.50 75 CYS A CA 1
ATOM 597 C C . CYS A 1 75 ? -13.112 0.772 4.900 1.00 65.50 75 CYS A C 1
ATOM 599 O O . CYS A 1 75 ? -13.162 1.987 4.718 1.00 65.50 75 CYS A O 1
ATOM 601 N N . PHE A 1 76 ? -14.047 -0.056 4.442 1.00 64.50 76 PHE A N 1
ATOM 602 C CA . PHE A 1 76 ? -15.202 0.370 3.647 1.00 64.50 76 PHE A CA 1
ATOM 603 C C . PHE A 1 76 ? -16.350 0.934 4.494 1.00 64.50 76 PHE A C 1
ATOM 605 O O . PHE A 1 76 ? -17.366 1.362 3.956 1.00 64.50 76 PHE A O 1
ATOM 612 N N . CYS A 1 77 ? -16.212 0.942 5.823 1.00 63.06 77 CYS A N 1
ATOM 613 C CA . CYS A 1 77 ? -17.277 1.348 6.738 1.00 63.06 77 CYS A CA 1
ATOM 614 C C . CYS A 1 77 ? -17.406 2.871 6.896 1.00 63.06 77 CYS A C 1
ATOM 616 O O . CYS A 1 77 ? -18.286 3.318 7.623 1.00 63.06 77 CYS A O 1
ATOM 618 N N . THR A 1 78 ? -16.559 3.682 6.242 1.00 57.47 78 THR A N 1
ATOM 619 C CA . THR A 1 78 ? -16.564 5.172 6.248 1.00 57.47 78 THR A CA 1
ATOM 620 C C . THR A 1 78 ? -16.501 5.865 7.619 1.00 57.47 78 THR A C 1
ATOM 622 O O . THR A 1 78 ? -16.467 7.082 7.697 1.00 57.47 78 THR A O 1
ATOM 625 N N . HIS A 1 79 ? -16.422 5.100 8.700 1.00 59.59 79 HIS A N 1
ATOM 626 C CA . HIS A 1 79 ? -16.354 5.509 10.103 1.00 59.59 79 HIS A CA 1
ATOM 627 C C . HIS A 1 79 ? -15.016 6.131 10.553 1.00 59.59 79 HIS A C 1
ATOM 629 O O . HIS A 1 79 ? -14.700 6.066 11.740 1.00 59.59 79 HIS A O 1
ATOM 635 N N . ARG A 1 80 ? -14.208 6.640 9.616 1.00 52.78 80 ARG A N 1
ATOM 636 C CA . ARG A 1 80 ? -12.864 7.152 9.911 1.00 52.78 80 ARG A CA 1
ATOM 637 C C . ARG A 1 80 ? -12.915 8.451 10.707 1.00 52.78 80 ARG A C 1
ATOM 639 O O . ARG A 1 80 ? -13.781 9.293 10.386 1.00 52.78 80 ARG A O 1
#